Protein AF-A0A9K3IYY9-F1 (afdb_monomer)

Mean predicted aligned error: 6.01 Å

Sequence (112 aa):
MMADRIFIQTLIGRVLADDIYIGSRCIATRNQDIGVGLVNRFITFRAQPISIRTPFTCRSTSWICQLCYGRSPAHDDLVELGEAVGIIAGQSIGEPGTQLTLKKFFKNLKQS

Secondary structure (DSSP, 8-state):
-HHHHHHHHHHTT-BBSS-EEETTEEEE-TT-B--HHHHHHHHHHT-----B--GGG---SSS--HHHH-B-SSSSSBPPTT--HHHHHHHHHHHHHHHHHHHHHHHHHTT-

Structure (mmCIF, N/CA/C/O backbone):
data_AF-A0A9K3IYY9-F1
#
_entry.id   AF-A0A9K3IYY9-F1
#
loop_
_atom_site.group_PDB
_atom_site.id
_atom_site.type_symbol
_atom_site.label_atom_id
_atom_site.label_alt_id
_atom_site.label_comp_id
_atom_site.label_asym_id
_atom_site.label_entity_id
_atom_site.label_seq_id
_atom_site.pdbx_PDB_ins_code
_atom_site.Cartn_x
_atom_site.Cartn_y
_atom_site.Cartn_z
_atom_site.occupancy
_atom_site.B_iso_or_equiv
_atom_site.auth_seq_id
_atom_site.auth_comp_id
_atom_site.auth_asym_id
_atom_site.auth_atom_id
_atom_site.pdbx_PDB_model_num
ATOM 1 N N . MET A 1 1 ? -1.380 18.777 14.363 1.00 61.78 1 MET A N 1
ATOM 2 C CA . MET A 1 1 ? 0.023 18.660 14.832 1.00 61.78 1 MET A CA 1
ATOM 3 C C . MET A 1 1 ? 0.881 18.074 13.706 1.00 61.78 1 MET A C 1
ATOM 5 O O . MET A 1 1 ? 0.317 17.572 12.743 1.00 61.78 1 MET A O 1
ATOM 9 N N . MET A 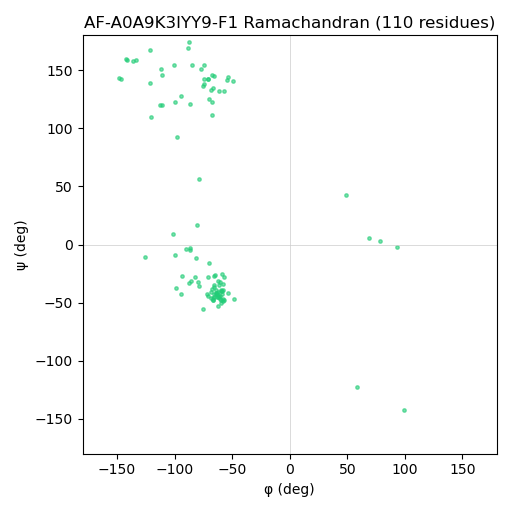1 2 ? 2.220 18.160 13.755 1.00 62.59 2 MET A N 1
ATOM 10 C CA . MET A 1 2 ? 3.093 17.602 12.694 1.00 62.59 2 MET A CA 1
ATOM 11 C C . MET A 1 2 ? 2.938 16.078 12.530 1.00 62.59 2 MET A C 1
ATOM 13 O O . MET A 1 2 ? 3.002 15.578 11.410 1.00 62.59 2 MET A O 1
ATOM 17 N N . ALA A 1 3 ? 2.653 15.367 13.626 1.00 70.00 3 ALA A N 1
ATOM 18 C CA . ALA A 1 3 ? 2.413 13.924 13.630 1.00 70.00 3 ALA A CA 1
ATOM 19 C C . ALA A 1 3 ? 1.227 13.512 12.738 1.00 70.00 3 ALA A C 1
ATOM 21 O O . ALA A 1 3 ? 1.333 12.547 11.983 1.00 70.00 3 ALA A O 1
ATOM 22 N N . ASP A 1 4 ? 0.139 14.290 12.747 1.00 76.38 4 ASP A N 1
ATOM 23 C CA . ASP A 1 4 ? -1.059 13.986 11.955 1.00 76.38 4 ASP A CA 1
ATOM 24 C C . ASP A 1 4 ? -0.774 14.073 10.450 1.00 76.38 4 ASP A C 1
ATOM 26 O O . ASP A 1 4 ? -1.262 13.254 9.681 1.00 76.38 4 ASP A O 1
ATOM 30 N N . ARG A 1 5 ? 0.066 15.024 10.006 1.00 80.38 5 ARG A N 1
ATOM 31 C CA . ARG A 1 5 ? 0.410 15.149 8.577 1.00 80.38 5 ARG A CA 1
ATOM 32 C C . ARG A 1 5 ? 1.194 13.948 8.063 1.00 80.38 5 ARG A C 1
ATOM 34 O O . ARG A 1 5 ? 0.874 13.444 6.991 1.00 80.38 5 ARG A O 1
ATOM 41 N N . ILE A 1 6 ? 2.193 13.494 8.820 1.00 81.69 6 ILE A N 1
ATOM 42 C CA . ILE A 1 6 ? 3.015 12.333 8.446 1.00 81.69 6 ILE A CA 1
ATOM 43 C C . ILE A 1 6 ? 2.143 11.075 8.401 1.00 81.69 6 ILE A C 1
ATOM 45 O O . ILE A 1 6 ? 2.238 10.281 7.466 1.00 81.69 6 ILE A O 1
ATOM 49 N N . PHE A 1 7 ? 1.243 10.928 9.375 1.00 82.81 7 PHE A N 1
ATOM 50 C CA . PHE A 1 7 ? 0.287 9.828 9.426 1.00 82.81 7 PHE A CA 1
ATOM 51 C C . PHE A 1 7 ? -0.631 9.802 8.195 1.00 82.81 7 PHE A C 1
ATOM 53 O O . PHE A 1 7 ? -0.751 8.770 7.538 1.00 82.81 7 PHE A O 1
ATOM 60 N N . ILE A 1 8 ? -1.203 10.954 7.827 1.00 85.88 8 ILE A N 1
ATOM 61 C CA . ILE A 1 8 ? -2.049 11.099 6.635 1.00 85.88 8 ILE A CA 1
ATOM 62 C C . ILE A 1 8 ? -1.274 10.735 5.365 1.00 85.88 8 ILE A C 1
ATOM 64 O O . ILE A 1 8 ? -1.737 9.913 4.578 1.00 85.88 8 ILE A O 1
ATOM 68 N N . GLN A 1 9 ? -0.081 11.305 5.182 1.00 86.94 9 GLN A N 1
ATOM 69 C CA . GLN A 1 9 ? 0.745 11.064 3.994 1.00 86.94 9 GLN A CA 1
ATOM 70 C C . GLN A 1 9 ? 1.169 9.599 3.850 1.00 86.94 9 GLN A C 1
ATOM 72 O O . GLN A 1 9 ? 1.322 9.117 2.734 1.00 86.94 9 GLN A O 1
ATOM 77 N N . THR A 1 10 ? 1.351 8.890 4.964 1.00 88.50 10 THR A N 1
ATOM 78 C CA . THR A 1 10 ? 1.792 7.489 4.947 1.00 88.50 10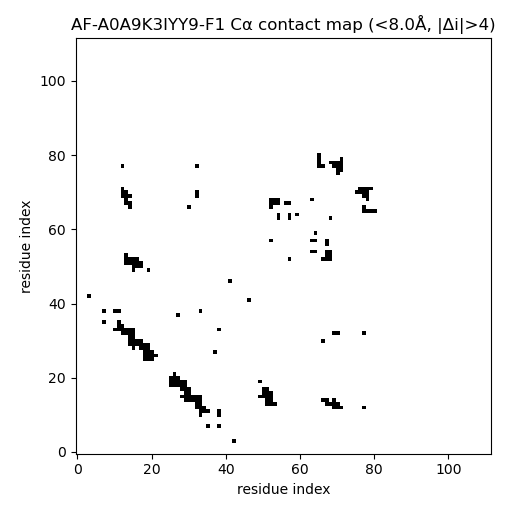 THR A CA 1
ATOM 79 C C . THR A 1 10 ? 0.649 6.526 4.626 1.00 88.50 10 THR A C 1
ATOM 81 O O . THR A 1 10 ? 0.873 5.504 3.975 1.00 88.50 10 THR A O 1
ATOM 84 N N . LEU A 1 11 ? -0.565 6.825 5.099 1.00 91.44 11 LEU A N 1
ATOM 85 C CA . LEU A 1 11 ? -1.717 5.933 4.976 1.00 91.44 11 LEU A CA 1
ATOM 86 C C . LEU A 1 11 ? -2.504 6.113 3.683 1.00 91.44 11 LEU A C 1
ATOM 88 O O . LEU A 1 11 ? -3.054 5.131 3.186 1.00 91.44 11 LEU A O 1
ATOM 92 N N . ILE A 1 12 ? -2.584 7.335 3.149 1.00 92.38 12 ILE A N 1
ATOM 93 C CA . ILE A 1 12 ? -3.336 7.581 1.916 1.00 92.38 12 ILE A CA 1
ATOM 94 C C . ILE A 1 12 ? -2.792 6.699 0.787 1.00 92.38 12 ILE A C 1
ATOM 96 O O . ILE A 1 12 ? -1.586 6.615 0.563 1.00 92.38 12 ILE A O 1
ATOM 100 N N . GLY A 1 13 ? -3.706 6.031 0.082 1.00 93.06 13 GLY A N 1
ATOM 101 C CA . GLY A 1 13 ? -3.380 5.156 -1.041 1.00 93.06 13 GLY A CA 1
ATOM 102 C C . GLY A 1 13 ? -2.846 3.779 -0.636 1.00 93.06 13 GLY A C 1
ATOM 103 O O . GLY A 1 13 ? -2.514 2.976 -1.506 1.00 93.06 13 GLY A O 1
ATOM 104 N N . ARG A 1 14 ? -2.772 3.469 0.665 1.00 95.75 14 ARG A N 1
ATOM 105 C CA . ARG A 1 14 ? -2.489 2.114 1.164 1.00 95.75 14 ARG A CA 1
ATOM 106 C C . ARG A 1 14 ? -3.770 1.306 1.319 1.00 95.75 14 ARG A C 1
ATOM 108 O O . ARG A 1 14 ? -4.870 1.835 1.230 1.00 95.75 14 ARG A O 1
ATOM 115 N N . VAL A 1 15 ? -3.612 0.007 1.547 1.00 97.00 15 VAL A N 1
ATOM 116 C CA . VAL A 1 15 ? -4.720 -0.941 1.698 1.00 97.00 15 VAL A CA 1
ATOM 117 C C . VAL A 1 15 ? -4.630 -1.611 3.063 1.00 97.00 15 VAL A C 1
ATOM 119 O O . VAL A 1 15 ? -3.539 -1.984 3.502 1.00 97.00 15 VAL A O 1
ATOM 122 N N . LEU A 1 16 ? -5.768 -1.791 3.729 1.00 96.31 16 LEU A N 1
ATOM 123 C CA . LEU A 1 16 ? -5.832 -2.444 5.036 1.00 96.31 16 LEU A CA 1
ATOM 124 C C . LEU A 1 16 ? -5.464 -3.929 4.968 1.00 96.31 16 LEU A C 1
ATOM 126 O O . LEU A 1 16 ? -5.934 -4.675 4.102 1.00 96.31 16 LEU A O 1
ATOM 130 N N . ALA A 1 17 ? -4.633 -4.368 5.913 1.00 96.31 17 ALA A N 1
ATOM 131 C CA . ALA A 1 17 ? -4.292 -5.778 6.084 1.00 96.31 17 ALA A CA 1
ATOM 132 C C . ALA A 1 17 ? -5.307 -6.519 6.965 1.00 96.31 17 ALA A C 1
ATOM 134 O O . ALA A 1 17 ? -5.564 -7.696 6.713 1.00 96.31 17 ALA A O 1
ATOM 135 N N . ASP A 1 18 ? -5.917 -5.821 7.923 1.00 93.94 18 ASP A N 1
ATOM 136 C CA . ASP A 1 18 ? -6.881 -6.364 8.879 1.00 93.94 18 ASP A CA 1
ATOM 137 C C . ASP A 1 18 ? -8.105 -5.447 8.995 1.00 93.94 18 ASP A C 1
ATOM 139 O O . ASP A 1 18 ? -8.046 -4.262 8.655 1.00 93.94 18 ASP A O 1
ATOM 143 N N . ASP A 1 19 ? -9.214 -6.011 9.468 1.00 93.19 19 ASP A N 1
ATOM 144 C CA . ASP A 1 19 ? -10.409 -5.246 9.813 1.00 93.19 19 ASP A CA 1
ATOM 145 C C . ASP A 1 19 ? -10.129 -4.327 11.012 1.00 93.19 19 ASP A C 1
ATOM 147 O O . ASP A 1 19 ? -9.425 -4.698 11.954 1.00 93.19 19 ASP A O 1
ATOM 151 N N . ILE A 1 20 ? -10.743 -3.146 11.015 1.00 91.12 20 ILE A N 1
ATOM 152 C CA . ILE A 1 20 ? -10.651 -2.190 12.119 1.00 91.12 20 ILE A CA 1
ATOM 153 C C . ILE A 1 20 ? -12.011 -2.067 12.787 1.00 91.12 20 ILE A C 1
ATOM 155 O O . ILE A 1 20 ? -12.986 -1.621 12.175 1.00 91.12 20 ILE A O 1
ATOM 159 N N . TYR A 1 21 ? -12.043 -2.394 14.075 1.00 88.31 21 TYR A N 1
ATOM 160 C CA . TYR A 1 21 ? -13.228 -2.305 14.917 1.00 88.31 21 TYR A CA 1
ATOM 161 C C . TYR A 1 21 ? -13.081 -1.202 15.961 1.00 88.31 21 TYR A C 1
ATOM 163 O O . TYR A 1 21 ? -12.001 -0.972 16.504 1.00 88.31 21 TYR A O 1
ATOM 171 N N . ILE A 1 22 ? -14.198 -0.553 16.279 1.00 87.06 22 ILE A N 1
ATOM 172 C CA . ILE A 1 22 ? -14.346 0.269 17.479 1.00 87.06 22 ILE A CA 1
ATOM 173 C C . ILE A 1 22 ? -15.485 -0.314 18.298 1.00 87.06 22 ILE A C 1
ATOM 175 O O . ILE A 1 22 ? -16.652 -0.267 17.898 1.00 87.06 22 ILE A O 1
ATOM 179 N N . GLY A 1 23 ? -15.130 -0.905 19.439 1.00 85.69 23 GLY A N 1
ATOM 180 C CA . GLY A 1 23 ? -16.052 -1.736 20.204 1.00 85.69 23 GLY A CA 1
ATOM 181 C C . GLY A 1 23 ? -16.548 -2.899 19.344 1.00 85.69 23 GLY A C 1
ATOM 182 O O . GLY A 1 23 ? -15.752 -3.663 18.810 1.00 85.69 23 GLY A O 1
ATOM 183 N N . SER A 1 24 ? -17.865 -3.004 19.173 1.00 87.81 24 SER A N 1
ATOM 184 C CA . SER A 1 24 ? -18.512 -4.026 18.340 1.00 87.81 24 SER A CA 1
ATOM 185 C C . SER A 1 24 ? -18.722 -3.611 16.879 1.00 87.81 24 SER A C 1
ATOM 187 O O . SER A 1 24 ? -19.207 -4.409 16.079 1.00 87.81 24 SER A O 1
ATOM 189 N N . ARG A 1 25 ? -18.389 -2.369 16.502 1.00 89.06 25 ARG A N 1
ATOM 190 C CA . ARG A 1 25 ? -18.663 -1.836 15.162 1.00 89.06 25 ARG A CA 1
ATOM 191 C C . ARG A 1 25 ? -17.424 -1.902 14.276 1.00 89.06 25 ARG A C 1
ATOM 193 O O . ARG A 1 25 ? -16.412 -1.279 14.585 1.00 89.06 25 ARG A O 1
ATOM 200 N N . CYS A 1 26 ? -17.540 -2.574 13.132 1.00 89.88 26 CYS A N 1
AT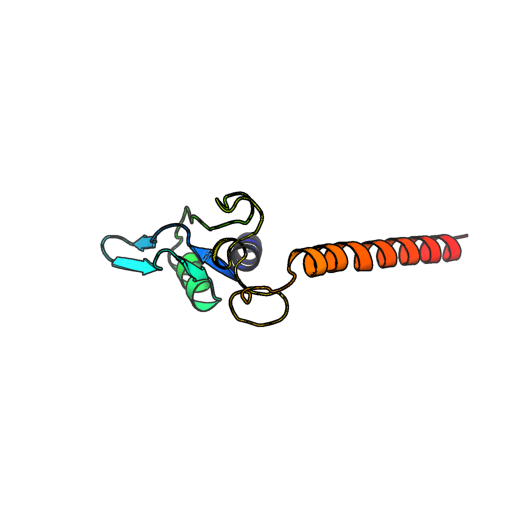OM 201 C CA . CYS A 1 26 ? -16.537 -2.509 12.069 1.00 89.88 26 CYS A CA 1
ATOM 202 C C . CYS A 1 26 ? -16.562 -1.119 11.408 1.00 89.88 26 CYS A C 1
ATOM 204 O O . CYS A 1 26 ? -17.619 -0.643 10.984 1.00 89.88 26 CYS A O 1
ATOM 206 N N . ILE A 1 27 ? -15.410 -0.450 11.358 1.00 90.75 27 ILE A N 1
ATOM 207 C CA . ILE A 1 27 ? -15.235 0.869 10.729 1.00 90.75 27 ILE A CA 1
ATOM 208 C C . ILE A 1 27 ? -14.654 0.746 9.331 1.00 90.75 27 ILE A C 1
ATOM 210 O O . ILE A 1 27 ? -15.018 1.525 8.447 1.00 90.75 27 ILE A O 1
ATOM 214 N N . ALA A 1 28 ? -13.740 -0.201 9.153 1.00 93.12 28 ALA A N 1
ATOM 215 C CA . ALA A 1 28 ? -13.079 -0.455 7.892 1.00 93.12 28 ALA A CA 1
ATOM 216 C C . ALA A 1 28 ? -12.760 -1.942 7.775 1.00 93.12 28 ALA A C 1
ATOM 218 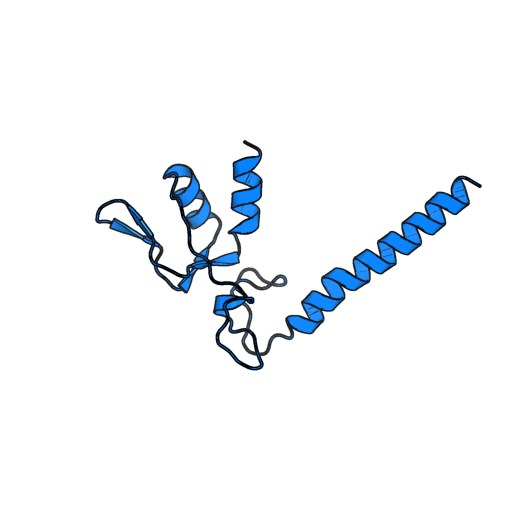O O . ALA A 1 28 ? -12.413 -2.589 8.763 1.00 93.12 28 ALA A O 1
ATOM 219 N N . THR A 1 29 ? -12.887 -2.465 6.565 1.00 94.88 29 THR A N 1
ATOM 220 C CA . THR A 1 29 ? -12.708 -3.891 6.283 1.00 94.88 29 THR A CA 1
ATOM 221 C C . THR A 1 29 ? -11.330 -4.164 5.699 1.00 94.88 29 THR A C 1
ATOM 223 O O . THR A 1 29 ? -10.700 -3.308 5.075 1.00 94.88 29 THR A O 1
ATOM 226 N N . ARG A 1 30 ? -10.844 -5.384 5.886 1.00 95.62 30 ARG A N 1
ATOM 227 C CA . ARG A 1 30 ? -9.632 -5.893 5.263 1.00 95.62 30 ARG A CA 1
ATOM 228 C C . ARG A 1 30 ? -9.715 -5.741 3.746 1.00 95.62 30 ARG A C 1
ATOM 230 O O . ARG A 1 30 ? -10.744 -6.008 3.136 1.00 95.62 30 ARG A O 1
ATOM 237 N N . ASN A 1 31 ? -8.583 -5.398 3.132 1.00 95.94 31 ASN A N 1
ATOM 238 C CA . ASN A 1 31 ? -8.438 -5.110 1.701 1.00 95.94 31 ASN A CA 1
ATOM 239 C C . ASN A 1 31 ? -9.125 -3.825 1.217 1.00 95.94 31 ASN A C 1
ATOM 241 O O . ASN A 1 31 ? -9.099 -3.562 0.018 1.00 95.94 31 ASN A O 1
ATOM 245 N N . GLN A 1 32 ? -9.689 -3.015 2.113 1.00 95.00 32 GLN A N 1
ATOM 246 C CA . GLN A 1 32 ? -10.221 -1.707 1.756 1.00 95.00 32 GLN A CA 1
ATOM 247 C C . GLN A 1 32 ? -9.087 -0.701 1.521 1.00 95.00 32 GLN A C 1
ATOM 249 O O . GLN A 1 32 ? -8.105 -0.670 2.274 1.00 95.00 32 GLN A O 1
ATOM 254 N N . ASP A 1 33 ? -9.225 0.121 0.482 1.00 94.50 33 ASP A N 1
ATOM 255 C CA . ASP A 1 33 ? -8.319 1.227 0.204 1.00 94.50 33 ASP A CA 1
ATOM 256 C C . ASP A 1 33 ? -8.499 2.361 1.225 1.00 94.50 33 ASP A C 1
ATOM 258 O O . ASP A 1 33 ? -9.593 2.665 1.711 1.00 94.50 33 ASP A O 1
ATOM 262 N N . ILE A 1 34 ? -7.385 2.984 1.589 1.00 94.25 34 ILE A N 1
ATOM 263 C CA . ILE A 1 34 ? -7.342 4.038 2.591 1.00 94.25 34 ILE A CA 1
ATOM 264 C C . ILE A 1 34 ? -7.338 5.387 1.871 1.00 94.25 34 ILE A C 1
ATOM 266 O O . ILE A 1 34 ? -6.294 5.931 1.506 1.00 94.25 34 ILE A O 1
ATOM 270 N N . GLY A 1 35 ? -8.535 5.933 1.671 1.00 92.25 35 GLY A N 1
ATOM 271 C CA . GLY A 1 35 ? -8.740 7.294 1.177 1.00 92.25 35 GLY A CA 1
ATOM 272 C C . GLY A 1 35 ? -8.770 8.351 2.288 1.00 92.25 35 GLY A C 1
ATOM 273 O O . GLY A 1 35 ? -8.811 8.046 3.484 1.00 92.25 35 GLY A O 1
ATOM 274 N N . VAL A 1 36 ? -8.843 9.625 1.890 1.00 90.06 36 VAL A N 1
ATOM 275 C CA . VAL A 1 36 ? -8.880 10.787 2.804 1.00 90.06 36 VAL A CA 1
ATOM 276 C C . VAL A 1 36 ? -10.001 10.672 3.846 1.00 90.06 36 VAL A C 1
ATOM 278 O O . VAL A 1 36 ? -9.792 10.947 5.028 1.00 90.06 36 VAL A O 1
ATOM 281 N N . GLY A 1 37 ? -11.190 10.218 3.435 1.00 90.44 37 GLY A N 1
ATOM 282 C CA . GLY A 1 37 ? -12.334 10.060 4.337 1.00 90.44 37 GLY A CA 1
ATOM 283 C C . GLY A 1 37 ? -12.103 9.020 5.438 1.00 90.44 37 GLY A C 1
ATOM 284 O O . GLY A 1 37 ? -12.492 9.242 6.585 1.00 90.44 37 GLY A O 1
ATOM 285 N N . LEU A 1 38 ? -11.441 7.907 5.109 1.00 90.88 38 LEU A N 1
ATOM 286 C CA . LEU A 1 38 ? -11.131 6.838 6.058 1.00 90.88 38 LEU A CA 1
ATOM 287 C C . LEU A 1 38 ? -10.042 7.279 7.049 1.00 90.88 38 LEU A C 1
ATOM 289 O O . LEU A 1 38 ? -10.184 7.089 8.254 1.00 90.88 38 LEU A O 1
ATOM 293 N N . VAL A 1 39 ? -9.000 7.951 6.550 1.00 91.00 39 VAL A N 1
ATOM 294 C CA . VAL A 1 39 ? -7.912 8.498 7.376 1.00 91.00 39 VAL A CA 1
ATOM 295 C C . VAL A 1 39 ? -8.433 9.513 8.388 1.00 91.00 39 VAL A C 1
ATOM 297 O O . VAL A 1 39 ? -8.076 9.444 9.563 1.00 91.00 39 VAL A O 1
ATOM 300 N N . ASN A 1 40 ? -9.318 10.420 7.966 1.00 89.56 40 ASN A N 1
ATOM 301 C CA . ASN A 1 40 ? -9.916 11.398 8.875 1.00 89.56 40 ASN A CA 1
ATOM 302 C C . ASN A 1 40 ? -10.673 10.711 10.018 1.00 89.56 40 ASN A C 1
ATOM 304 O O . ASN A 1 40 ? -10.535 11.119 11.169 1.00 89.56 40 ASN A O 1
ATOM 308 N N . ARG A 1 41 ? -11.395 9.617 9.733 1.00 88.69 41 ARG A N 1
ATOM 309 C CA . ARG A 1 41 ? -12.042 8.805 10.776 1.00 88.69 41 ARG A CA 1
ATOM 310 C C . ARG A 1 41 ? -11.013 8.207 11.735 1.00 88.69 41 ARG A C 1
ATOM 312 O O . ARG A 1 41 ? -11.205 8.302 12.943 1.00 88.69 41 ARG A O 1
ATOM 319 N N . PHE A 1 42 ? -9.911 7.645 11.238 1.00 87.81 42 PHE A N 1
ATOM 320 C CA . PHE A 1 42 ? -8.864 7.081 12.101 1.00 87.81 42 PHE A CA 1
ATOM 321 C C . PHE A 1 42 ? -8.250 8.110 13.051 1.00 87.81 42 PHE A C 1
ATOM 323 O O . PHE A 1 42 ? -8.022 7.795 14.219 1.00 87.81 42 PHE A O 1
ATOM 330 N N . ILE A 1 43 ? -8.043 9.343 12.582 1.00 86.12 43 ILE A N 1
ATOM 331 C CA . ILE A 1 43 ? -7.535 10.446 13.407 1.00 86.12 43 ILE A CA 1
ATOM 332 C C . ILE A 1 43 ? -8.559 10.836 14.473 1.00 86.12 43 ILE A C 1
ATOM 334 O O . ILE A 1 43 ? -8.209 10.938 15.649 1.00 86.12 43 ILE A O 1
ATOM 338 N N . THR A 1 44 ? -9.829 11.009 14.088 1.00 85.88 44 THR A N 1
ATOM 339 C CA . THR A 1 44 ? -10.909 11.360 15.024 1.00 85.88 44 THR A CA 1
ATOM 340 C C . THR A 1 44 ? -11.062 10.319 16.127 1.00 85.88 44 THR A C 1
ATOM 342 O O . THR A 1 44 ? -11.210 10.674 17.293 1.00 85.88 44 THR A O 1
ATOM 345 N N . PHE A 1 45 ? -10.994 9.037 15.775 1.00 83.00 45 PHE A N 1
ATOM 346 C CA . PHE A 1 45 ? -11.175 7.948 16.726 1.00 83.00 45 PHE A CA 1
ATOM 347 C C . PHE A 1 45 ? -9.896 7.526 17.459 1.00 83.00 45 PHE A C 1
ATOM 349 O O . PHE A 1 45 ? -9.962 6.648 18.317 1.00 83.00 45 PHE A O 1
ATOM 356 N N . ARG A 1 46 ? -8.740 8.125 17.135 1.00 78.06 46 ARG A N 1
ATOM 357 C CA . ARG A 1 46 ? -7.416 7.715 17.638 1.00 78.06 46 ARG A CA 1
ATOM 358 C C . ARG A 1 46 ? -7.167 6.206 17.494 1.00 78.06 46 ARG A C 1
ATOM 360 O O . ARG A 1 46 ? -6.645 5.566 18.403 1.00 78.06 46 ARG A O 1
ATOM 367 N N . ALA A 1 47 ? -7.549 5.637 16.352 1.00 68.06 47 ALA A N 1
ATOM 368 C CA . ALA A 1 47 ? -7.389 4.211 16.091 1.00 68.06 47 ALA A CA 1
ATOM 369 C C . ALA A 1 47 ? -5.896 3.857 15.972 1.00 68.06 47 ALA A C 1
ATOM 371 O O . ALA A 1 47 ? -5.250 4.274 15.011 1.00 68.06 47 ALA A O 1
ATOM 372 N N . GLN A 1 48 ? -5.345 3.108 16.935 1.00 71.81 48 GLN A N 1
ATOM 373 C CA . GLN A 1 48 ? -3.995 2.537 16.865 1.00 71.81 48 GLN A CA 1
ATOM 374 C C . GLN A 1 48 ? -3.920 1.178 17.580 1.00 71.81 48 GLN A C 1
ATOM 376 O O . GLN A 1 48 ? -4.517 1.043 18.651 1.00 71.81 48 GLN A O 1
ATOM 381 N N . PRO A 1 49 ? -3.154 0.201 17.050 1.00 84.62 49 PRO A N 1
ATOM 382 C CA . PRO A 1 49 ? -2.356 0.228 15.808 1.00 84.62 49 PRO A CA 1
ATOM 383 C C . PRO A 1 49 ? -3.158 -0.124 14.532 1.00 84.62 49 PRO A C 1
ATOM 385 O O . PRO A 1 49 ? -4.159 -0.829 14.599 1.00 84.62 49 PRO A O 1
ATOM 388 N N . ILE A 1 50 ? -2.706 0.357 13.361 1.00 90.06 50 ILE A N 1
ATOM 389 C CA . ILE A 1 50 ? -3.307 0.073 12.039 1.00 90.06 50 ILE A CA 1
ATOM 390 C C . ILE A 1 50 ? -2.361 -0.808 11.217 1.00 90.06 50 ILE A C 1
ATOM 392 O O . ILE A 1 50 ? -1.249 -0.388 10.893 1.00 90.06 50 ILE A O 1
ATOM 396 N N . SER A 1 51 ? -2.823 -1.996 10.828 1.00 92.94 51 SER A N 1
ATOM 397 C CA . SER A 1 51 ? -2.093 -2.898 9.931 1.00 92.94 51 SER A CA 1
ATOM 398 C C . SER A 1 51 ? -2.382 -2.565 8.464 1.00 92.94 51 SER A C 1
ATOM 400 O O . SER A 1 51 ? -3.525 -2.661 8.008 1.00 92.94 51 SER A O 1
ATOM 402 N N . ILE A 1 52 ? -1.343 -2.231 7.695 1.00 95.31 52 ILE A N 1
ATOM 403 C CA . ILE A 1 52 ? -1.432 -1.999 6.246 1.00 95.31 52 ILE A CA 1
ATOM 404 C C . ILE A 1 52 ? -0.698 -3.080 5.460 1.00 95.31 52 ILE A C 1
ATOM 406 O O . ILE A 1 52 ? 0.295 -3.649 5.916 1.00 95.31 52 ILE A O 1
ATOM 410 N N . ARG A 1 53 ? -1.165 -3.339 4.242 1.00 96.56 53 ARG A N 1
ATOM 411 C CA . ARG A 1 53 ? -0.443 -4.162 3.273 1.00 96.56 53 ARG A CA 1
ATOM 412 C C . ARG A 1 53 ? 0.726 -3.372 2.700 1.00 96.56 53 ARG A C 1
ATOM 414 O O . ARG A 1 53 ? 0.616 -2.172 2.451 1.00 96.56 53 ARG A O 1
ATOM 421 N N . THR A 1 54 ? 1.840 -4.060 2.471 1.00 95.50 54 THR A N 1
ATOM 422 C CA . THR A 1 54 ? 3.038 -3.459 1.881 1.00 95.50 54 THR A CA 1
ATOM 423 C C . THR A 1 54 ? 3.640 -4.380 0.823 1.00 95.50 54 THR A C 1
ATOM 425 O O . THR A 1 54 ? 3.441 -5.600 0.888 1.00 95.50 54 THR A O 1
ATOM 428 N N . PRO A 1 55 ? 4.435 -3.843 -0.120 1.00 94.12 55 PRO A N 1
ATOM 429 C CA . PRO A 1 55 ? 5.173 -4.670 -1.070 1.00 94.12 55 PRO A CA 1
ATOM 430 C C . PRO A 1 55 ? 6.120 -5.660 -0.378 1.00 94.12 55 PRO A C 1
ATOM 432 O O . PRO A 1 55 ? 6.255 -6.790 -0.828 1.00 94.12 55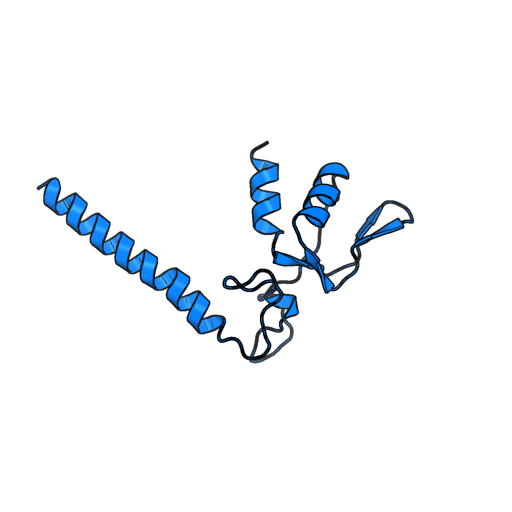 PRO A O 1
ATOM 435 N N . PHE A 1 56 ? 6.702 -5.271 0.763 1.00 93.12 56 PHE A N 1
ATOM 436 C CA . PHE A 1 56 ? 7.623 -6.104 1.548 1.00 93.12 56 PHE A CA 1
ATOM 437 C C . PHE A 1 56 ? 6.974 -7.348 2.160 1.00 93.12 56 PHE A C 1
ATOM 439 O O . PHE A 1 56 ? 7.653 -8.339 2.401 1.00 93.12 56 PHE A O 1
ATOM 446 N N . THR A 1 57 ? 5.66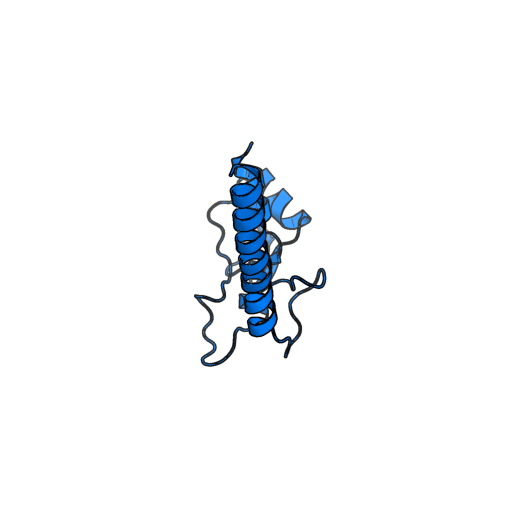9 -7.300 2.425 1.00 94.44 57 THR A N 1
ATOM 447 C CA . THR A 1 57 ? 4.909 -8.423 2.997 1.00 94.44 57 THR A CA 1
ATOM 448 C C . THR A 1 57 ? 4.100 -9.174 1.936 1.00 94.44 57 THR A C 1
ATOM 450 O O . THR A 1 57 ? 3.270 -10.028 2.263 1.00 94.44 57 THR A O 1
ATOM 453 N N . CYS A 1 58 ? 4.317 -8.868 0.651 1.00 95.50 58 CYS A N 1
ATOM 454 C CA . CYS A 1 58 ? 3.633 -9.537 -0.444 1.00 95.50 58 CYS A CA 1
ATOM 455 C C . CYS A 1 58 ? 4.092 -10.997 -0.554 1.00 95.50 58 CYS A C 1
ATOM 457 O O . CYS A 1 58 ? 5.282 -11.290 -0.547 1.00 95.50 58 CYS A O 1
ATOM 459 N N . ARG A 1 59 ? 3.136 -11.926 -0.678 1.00 94.31 59 ARG A N 1
ATOM 460 C CA . ARG A 1 59 ? 3.416 -13.370 -0.815 1.00 94.31 59 ARG A CA 1
ATOM 461 C C . ARG A 1 59 ? 3.666 -13.815 -2.257 1.00 94.31 59 ARG A C 1
ATOM 463 O O . ARG A 1 59 ? 3.916 -14.990 -2.495 1.00 94.31 59 ARG A O 1
ATOM 470 N N . SER A 1 60 ? 3.519 -12.907 -3.214 1.00 91.31 60 SER A N 1
ATOM 471 C CA . SER A 1 60 ? 3.730 -13.215 -4.624 1.00 91.31 60 SER A CA 1
ATOM 472 C C . SER A 1 60 ? 5.228 -13.321 -4.916 1.00 91.31 60 SER A C 1
ATOM 474 O O . SER A 1 60 ? 6.021 -12.522 -4.428 1.00 91.31 60 SER A O 1
ATOM 476 N N . THR A 1 61 ? 5.613 -14.341 -5.683 1.00 86.06 61 THR A N 1
ATOM 477 C CA . THR A 1 61 ? 7.014 -14.763 -5.840 1.00 86.06 61 THR A CA 1
ATOM 478 C C . THR A 1 61 ? 7.797 -13.899 -6.826 1.00 86.06 61 THR A C 1
ATOM 480 O O . THR A 1 61 ? 8.994 -13.701 -6.652 1.00 86.06 61 THR A O 1
ATOM 483 N N . SER A 1 62 ? 7.130 -13.385 -7.862 1.00 87.94 62 SER A N 1
ATOM 484 C CA . SER A 1 62 ? 7.783 -12.662 -8.969 1.00 87.94 62 SER A CA 1
ATOM 485 C C . SER A 1 62 ? 7.207 -11.268 -9.213 1.00 87.94 62 SER A C 1
ATOM 487 O O . SER A 1 62 ? 7.789 -10.485 -9.956 1.00 87.94 62 SER A O 1
ATOM 489 N N . TRP A 1 63 ? 6.076 -10.940 -8.585 1.00 90.38 63 TRP A N 1
ATOM 490 C CA . TRP A 1 63 ? 5.312 -9.716 -8.849 1.00 90.38 63 TRP A CA 1
ATOM 491 C C . TRP A 1 63 ? 4.766 -9.138 -7.548 1.00 90.38 63 TRP A C 1
ATOM 493 O O . TRP A 1 63 ? 4.565 -9.877 -6.588 1.00 90.38 63 TRP A O 1
ATOM 503 N N . ILE A 1 64 ? 4.438 -7.850 -7.521 1.00 94.19 64 ILE A N 1
ATOM 504 C CA . ILE A 1 64 ? 3.702 -7.246 -6.403 1.00 94.19 64 ILE A CA 1
ATOM 505 C C . ILE A 1 64 ? 2.215 -7.260 -6.766 1.00 94.19 64 ILE A C 1
ATOM 507 O O . ILE A 1 64 ? 1.840 -6.801 -7.840 1.00 94.19 64 ILE A O 1
ATOM 511 N N . CYS A 1 65 ? 1.356 -7.791 -5.892 1.00 95.31 65 CYS A N 1
ATOM 512 C CA . CYS A 1 65 ? -0.085 -7.764 -6.147 1.00 95.31 65 CYS A CA 1
ATOM 513 C C . CYS A 1 65 ? -0.674 -6.359 -5.941 1.00 95.31 65 CYS A C 1
ATOM 515 O O . CYS A 1 65 ? -0.171 -5.579 -5.127 1.00 95.31 65 CYS A O 1
ATOM 517 N N . GLN A 1 66 ? -1.796 -6.083 -6.613 1.00 95.81 66 GLN A N 1
ATOM 518 C CA . GLN A 1 66 ? -2.503 -4.798 -6.570 1.00 95.81 66 GLN A CA 1
ATOM 519 C C . GLN A 1 66 ? -2.724 -4.279 -5.139 1.00 95.81 66 GLN A C 1
ATOM 521 O O . GLN A 1 66 ? -2.400 -3.138 -4.826 1.00 95.81 66 GLN A O 1
ATOM 526 N N . LEU A 1 67 ? -3.187 -5.145 -4.231 1.00 96.44 67 LEU A N 1
ATOM 527 C CA . LEU A 1 67 ? -3.480 -4.771 -2.842 1.00 96.44 67 LEU A CA 1
ATOM 528 C C . LEU A 1 67 ? -2.228 -4.491 -1.997 1.00 96.44 67 LEU A C 1
ATOM 530 O O . LEU A 1 67 ? -2.306 -3.760 -1.016 1.00 96.44 67 LEU A O 1
ATOM 534 N N . CYS A 1 68 ? -1.086 -5.103 -2.317 1.00 96.31 68 CYS A N 1
ATOM 535 C CA . CYS A 1 68 ? 0.168 -4.852 -1.600 1.00 96.31 68 CYS A CA 1
ATOM 536 C C . CYS A 1 68 ? 0.872 -3.591 -2.101 1.00 96.31 68 CYS A C 1
ATOM 538 O O . CYS A 1 68 ? 1.599 -2.969 -1.328 1.00 96.31 68 CYS A O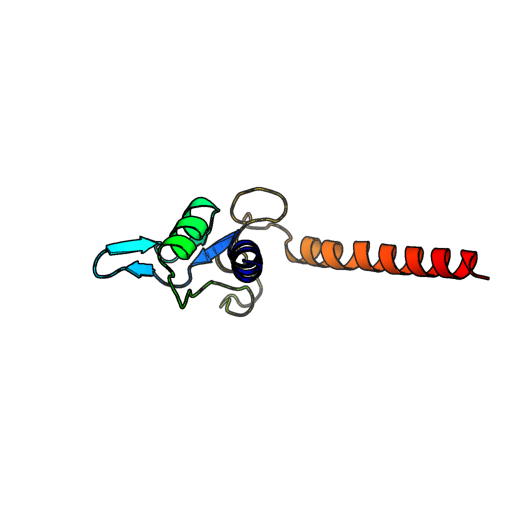 1
ATOM 540 N N . TYR A 1 69 ? 0.660 -3.218 -3.364 1.00 95.50 69 TYR A N 1
ATOM 541 C CA . TYR A 1 69 ? 1.130 -1.948 -3.902 1.00 95.50 69 TYR A CA 1
ATOM 542 C C . TYR A 1 69 ? 0.262 -0.783 -3.401 1.00 95.50 69 TYR A C 1
ATOM 544 O O . TYR A 1 69 ? 0.774 0.126 -2.739 1.00 95.50 69 TYR A O 1
ATOM 552 N N . GLY A 1 70 ? -1.052 -0.872 -3.636 1.00 95.81 70 GLY A N 1
ATOM 553 C CA . GLY A 1 70 ? -2.038 0.156 -3.313 1.00 95.81 70 GLY A CA 1
ATOM 554 C C . GLY A 1 70 ? -2.424 1.011 -4.522 1.00 95.81 70 GLY A C 1
ATOM 555 O O . GLY A 1 70 ? -2.572 0.503 -5.634 1.00 95.81 70 GLY A O 1
ATOM 556 N N . ARG A 1 71 ? -2.632 2.304 -4.277 1.00 94.94 71 ARG A N 1
ATOM 557 C CA . ARG A 1 71 ? -3.031 3.311 -5.270 1.00 94.94 71 ARG A CA 1
ATOM 558 C C . ARG A 1 71 ? -1.887 3.624 -6.237 1.00 94.94 71 ARG A C 1
ATOM 560 O O . ARG A 1 71 ? -0.726 3.665 -5.824 1.00 94.94 71 ARG A O 1
ATOM 567 N N . SER A 1 72 ? -2.215 3.831 -7.510 1.00 93.12 72 SER A N 1
ATOM 568 C CA . SER A 1 72 ? -1.235 4.250 -8.513 1.00 93.12 72 SER A CA 1
ATOM 569 C C . SER A 1 72 ? -0.747 5.678 -8.233 1.00 93.12 72 SER A C 1
ATOM 571 O O . SER A 1 72 ? -1.515 6.518 -7.765 1.00 93.12 72 SER A O 1
ATOM 573 N N . PRO A 1 73 ? 0.525 6.002 -8.517 1.00 87.31 73 PRO A N 1
ATOM 574 C CA . PRO A 1 73 ? 0.988 7.386 -8.514 1.00 87.31 73 PRO A CA 1
ATOM 575 C C . PRO A 1 73 ? 0.420 8.215 -9.681 1.00 87.31 73 PRO A C 1
ATOM 577 O O . PRO A 1 73 ? 0.511 9.440 -9.635 1.00 87.31 73 PRO A O 1
ATOM 580 N N . ALA A 1 74 ? -0.130 7.576 -10.721 1.00 87.25 74 ALA A N 1
ATOM 581 C CA . ALA A 1 74 ? -0.625 8.246 -11.925 1.00 87.25 74 ALA A CA 1
ATOM 582 C C . ALA A 1 74 ? -2.130 8.573 -11.882 1.00 87.25 74 ALA A C 1
ATOM 584 O O . ALA A 1 74 ? -2.563 9.533 -12.518 1.00 87.25 74 ALA A O 1
ATOM 585 N N . HIS A 1 75 ? -2.925 7.804 -11.136 1.00 86.00 75 HIS A N 1
ATOM 586 C CA . HIS A 1 75 ? -4.382 7.947 -11.036 1.00 86.00 75 HIS A CA 1
ATOM 587 C C . HIS A 1 75 ? -4.872 7.689 -9.606 1.00 86.00 75 HIS A C 1
ATOM 589 O O . HIS A 1 75 ? -4.191 7.050 -8.811 1.00 86.00 75 HIS A O 1
ATOM 595 N N . ASP A 1 76 ? -6.070 8.173 -9.261 1.00 86.50 76 ASP A N 1
ATOM 596 C CA . ASP A 1 76 ? -6.587 8.131 -7.881 1.00 86.50 76 ASP A CA 1
ATOM 597 C C . ASP A 1 76 ? -7.184 6.770 -7.462 1.00 86.50 76 ASP A C 1
ATOM 599 O O . ASP A 1 76 ? -7.867 6.666 -6.445 1.00 86.50 76 ASP A O 1
ATOM 603 N N . ASP A 1 77 ? -6.880 5.707 -8.203 1.00 92.06 77 ASP A N 1
ATOM 604 C CA . ASP A 1 77 ? -7.397 4.353 -7.995 1.00 92.06 77 ASP A CA 1
ATOM 605 C C . ASP A 1 77 ? -6.270 3.342 -7.751 1.00 92.06 77 ASP A C 1
ATOM 607 O O . ASP A 1 77 ? -5.083 3.630 -7.939 1.00 92.06 77 ASP A O 1
ATOM 611 N N . LEU A 1 78 ? -6.635 2.139 -7.296 1.00 94.56 78 LEU A N 1
ATOM 612 C CA . LEU A 1 78 ? -5.686 1.033 -7.167 1.00 94.56 78 LEU A CA 1
ATOM 613 C C . LEU A 1 78 ? -4.951 0.793 -8.491 1.00 94.56 78 LEU A C 1
ATOM 615 O O . LEU A 1 78 ? -5.541 0.907 -9.561 1.00 94.56 78 LEU A O 1
ATOM 619 N N . VAL A 1 79 ? -3.672 0.429 -8.393 1.00 95.62 79 VAL A N 1
ATOM 620 C CA . VAL A 1 79 ? -2.822 0.091 -9.545 1.00 95.62 79 VAL A CA 1
ATOM 621 C C . VAL A 1 79 ? -3.512 -0.907 -10.478 1.00 95.62 79 VAL A C 1
ATOM 623 O O . VAL A 1 79 ? -4.170 -1.844 -10.011 1.00 95.62 79 VAL A O 1
ATOM 626 N N . GLU A 1 80 ? -3.361 -0.736 -11.787 1.00 94.19 80 GLU A N 1
ATOM 627 C CA . GLU A 1 80 ? -3.923 -1.683 -12.747 1.00 94.19 80 GLU A CA 1
ATOM 628 C C . GLU A 1 80 ? -3.082 -2.965 -12.833 1.00 94.19 80 GLU A C 1
ATOM 630 O O . GLU A 1 80 ? -1.865 -2.985 -12.617 1.00 94.19 80 GLU A O 1
ATOM 635 N N . LEU A 1 81 ? -3.731 -4.085 -13.158 1.00 92.88 81 LEU A N 1
ATOM 636 C CA . LEU A 1 81 ? -3.013 -5.335 -13.393 1.00 92.88 81 LEU A CA 1
ATOM 637 C C . LEU A 1 81 ? -2.160 -5.206 -14.660 1.00 92.88 81 LEU A C 1
ATOM 639 O O . LEU A 1 81 ? -2.680 -4.960 -15.742 1.00 92.88 81 LEU A O 1
ATOM 643 N N . GLY A 1 82 ? -0.853 -5.422 -14.519 1.00 91.12 82 GLY A N 1
ATOM 644 C CA . GLY A 1 82 ? 0.108 -5.278 -15.616 1.00 91.12 82 GLY A CA 1
ATOM 645 C C . GLY A 1 82 ? 0.769 -3.900 -15.700 1.00 91.12 82 GLY A C 1
ATOM 646 O O . GLY A 1 82 ? 1.668 -3.724 -16.519 1.00 91.12 82 GLY A O 1
ATOM 647 N N . GLU A 1 83 ? 0.399 -2.948 -14.836 1.00 92.31 83 GLU A N 1
ATOM 648 C CA . GLU A 1 83 ? 1.083 -1.658 -14.751 1.00 92.31 83 GLU A CA 1
ATOM 649 C C . GLU A 1 83 ? 2.558 -1.855 -14.359 1.00 92.31 83 GLU A C 1
ATOM 651 O O . GLU A 1 83 ? 2.896 -2.575 -13.411 1.00 92.31 83 GLU A O 1
ATOM 656 N N . ALA A 1 84 ? 3.465 -1.205 -15.093 1.00 92.25 84 ALA A N 1
ATOM 657 C CA . ALA A 1 84 ? 4.910 -1.362 -14.941 1.00 92.25 84 ALA A CA 1
ATOM 658 C C . ALA A 1 84 ? 5.468 -0.578 -13.734 1.00 92.25 84 ALA A C 1
ATOM 660 O O . ALA A 1 84 ? 6.398 0.223 -13.860 1.00 92.25 84 ALA A O 1
ATOM 661 N N . VAL A 1 85 ? 4.930 -0.835 -12.538 1.00 91.44 85 VAL A N 1
ATOM 662 C CA . VAL A 1 85 ? 5.239 -0.096 -11.301 1.00 91.44 85 VAL A CA 1
ATOM 663 C C . VAL A 1 85 ? 6.722 -0.080 -10.930 1.00 91.44 85 VAL A C 1
ATOM 665 O O . VAL A 1 85 ? 7.186 0.875 -10.311 1.00 91.44 85 VAL A O 1
ATOM 668 N N . GLY A 1 86 ? 7.487 -1.104 -11.322 1.00 90.12 86 GLY A N 1
ATOM 669 C CA . GLY A 1 86 ? 8.935 -1.153 -11.103 1.00 90.12 86 GLY A CA 1
ATOM 670 C C . GLY A 1 86 ? 9.705 -0.122 -11.934 1.00 90.12 86 GLY A C 1
ATOM 671 O O . GLY A 1 86 ? 10.609 0.530 -11.414 1.00 90.12 86 GLY A O 1
ATOM 672 N N . ILE A 1 87 ? 9.314 0.074 -13.198 1.00 93.06 87 ILE A N 1
ATOM 673 C CA . ILE A 1 87 ? 9.919 1.082 -14.083 1.00 93.06 87 ILE A CA 1
ATOM 674 C C . ILE A 1 87 ? 9.565 2.481 -13.575 1.00 93.06 87 ILE A C 1
ATOM 676 O O . ILE A 1 87 ? 10.456 3.315 -13.409 1.00 93.06 87 ILE A O 1
ATOM 680 N N . ILE A 1 88 ? 8.288 2.699 -13.242 1.00 91.94 88 ILE A N 1
ATOM 681 C CA . ILE A 1 88 ? 7.789 3.968 -12.694 1.00 91.94 88 ILE A CA 1
ATOM 682 C C . ILE A 1 88 ? 8.544 4.327 -11.407 1.00 91.94 88 ILE A C 1
ATOM 684 O O . ILE A 1 88 ? 9.027 5.452 -11.261 1.00 91.94 88 ILE A O 1
ATOM 688 N N . ALA A 1 89 ? 8.708 3.369 -10.488 1.00 91.06 89 ALA A N 1
ATOM 689 C CA . ALA A 1 89 ? 9.455 3.576 -9.250 1.00 91.06 89 ALA A CA 1
ATOM 690 C C . ALA A 1 89 ? 10.932 3.915 -9.515 1.00 91.06 89 ALA A C 1
ATOM 692 O O . ALA A 1 89 ? 11.469 4.836 -8.899 1.00 91.06 89 ALA A O 1
ATOM 693 N N . GLY A 1 90 ? 11.579 3.215 -10.453 1.00 93.94 90 GLY A N 1
ATOM 694 C CA . GLY A 1 90 ? 12.967 3.477 -10.837 1.00 93.94 90 GLY A CA 1
ATOM 695 C C . GLY A 1 90 ? 13.174 4.891 -11.388 1.00 93.94 90 GLY A C 1
ATOM 696 O O . GLY A 1 90 ? 14.075 5.600 -10.939 1.00 93.94 90 GLY A O 1
ATOM 697 N N . GLN A 1 91 ? 12.311 5.336 -12.303 1.00 94.25 91 GLN A N 1
ATOM 698 C CA . GLN A 1 91 ? 12.364 6.687 -12.879 1.00 94.25 91 GLN A CA 1
ATOM 699 C C . GLN A 1 91 ? 12.083 7.774 -11.838 1.00 94.25 91 GLN A C 1
ATOM 701 O O . GLN A 1 91 ? 12.824 8.755 -11.755 1.00 94.25 91 GLN A O 1
ATOM 706 N N . SER A 1 92 ? 11.082 7.546 -10.981 1.00 93.56 92 SER A N 1
ATOM 707 C CA . SER A 1 92 ? 10.694 8.472 -9.907 1.00 93.56 92 SER A CA 1
ATOM 708 C C . SER A 1 92 ? 11.834 8.760 -8.925 1.00 93.56 92 SER A C 1
ATOM 710 O O . SER A 1 92 ? 11.849 9.808 -8.286 1.00 93.56 92 SER A O 1
ATOM 712 N N . ILE A 1 93 ? 12.799 7.845 -8.798 1.00 93.19 93 ILE A N 1
ATOM 713 C CA . ILE A 1 93 ? 14.002 8.028 -7.977 1.00 93.19 93 ILE A CA 1
ATOM 714 C C . ILE A 1 93 ? 15.173 8.562 -8.822 1.00 93.19 93 ILE A C 1
ATOM 716 O O . ILE A 1 93 ? 15.898 9.462 -8.388 1.00 93.19 93 ILE A O 1
ATOM 720 N N . GLY A 1 94 ? 15.367 8.023 -10.028 1.00 94.56 94 GLY A N 1
ATOM 721 C CA . GLY A 1 94 ? 16.533 8.292 -10.872 1.00 94.56 94 GLY A CA 1
ATOM 722 C C . GLY A 1 94 ? 16.581 9.695 -11.484 1.00 94.56 94 GLY A C 1
ATOM 723 O O . GLY A 1 94 ? 17.633 10.346 -11.458 1.00 94.56 94 GLY A O 1
ATOM 724 N N . GLU A 1 95 ? 15.461 10.198 -12.010 1.00 93.94 95 GLU A N 1
ATOM 725 C CA . GLU A 1 95 ? 15.427 11.517 -12.659 1.00 93.94 95 GLU A CA 1
ATOM 726 C C . GLU A 1 95 ? 15.676 12.660 -11.663 1.00 93.94 95 GLU A C 1
ATOM 728 O O . GLU A 1 95 ? 16.566 13.486 -11.918 1.00 93.94 95 GLU A O 1
ATOM 733 N N . PRO A 1 96 ? 15.011 12.702 -10.485 1.00 93.31 96 PRO A N 1
ATOM 734 C CA . PRO A 1 96 ? 15.312 13.720 -9.484 1.00 93.31 96 PRO A CA 1
ATOM 735 C C . PRO A 1 96 ? 16.756 13.639 -8.984 1.00 93.31 96 PRO A C 1
ATOM 737 O O . PRO A 1 96 ? 17.372 14.676 -8.739 1.00 93.31 96 PRO A O 1
ATOM 740 N N . GLY A 1 97 ? 17.326 12.433 -8.867 1.00 93.25 97 GLY A N 1
ATOM 741 C CA . GLY A 1 97 ? 18.723 12.238 -8.469 1.00 93.25 97 GLY A CA 1
ATOM 742 C C . GLY A 1 97 ? 19.710 12.863 -9.458 1.00 93.25 97 GLY A C 1
ATOM 743 O O . GLY A 1 97 ? 20.626 13.597 -9.066 1.00 93.25 97 GLY A O 1
ATOM 744 N N . THR A 1 98 ? 19.474 12.653 -10.753 1.00 92.12 98 THR A N 1
ATOM 745 C CA . THR A 1 98 ? 20.273 13.262 -11.827 1.00 92.12 98 THR A CA 1
ATOM 746 C C . THR A 1 98 ? 20.141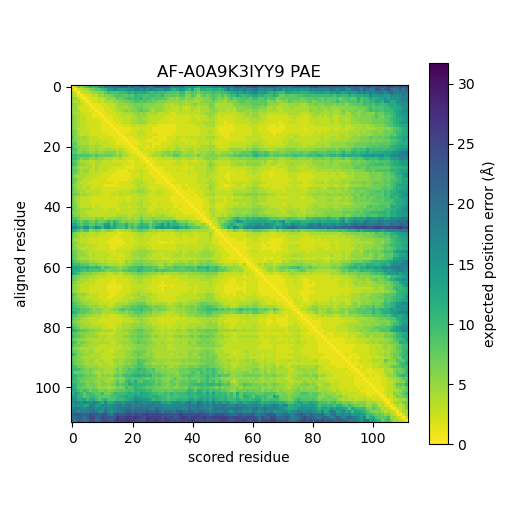 14.785 -11.802 1.00 92.12 98 THR A C 1
ATOM 748 O O . THR A 1 98 ? 21.141 15.509 -11.817 1.00 92.12 98 THR A O 1
ATOM 751 N N . GLN A 1 99 ? 18.913 15.293 -11.661 1.00 90.88 99 GLN A N 1
ATOM 752 C CA . GLN A 1 99 ? 18.650 16.729 -11.591 1.00 90.88 99 GLN A CA 1
ATOM 753 C C . GLN A 1 99 ? 19.308 17.389 -10.367 1.00 90.88 99 GLN A C 1
ATOM 755 O O . GLN A 1 99 ? 19.866 18.483 -10.477 1.00 90.88 99 GLN A O 1
ATOM 760 N N . LEU A 1 100 ? 19.257 16.746 -9.197 1.00 92.62 100 LEU A N 1
ATOM 761 C CA . LEU A 1 100 ? 19.892 17.233 -7.969 1.00 92.62 100 LEU A CA 1
ATOM 762 C C . LEU A 1 100 ? 21.408 17.327 -8.126 1.00 92.62 100 LEU A C 1
ATOM 764 O O . LEU A 1 100 ? 22.009 18.308 -7.686 1.00 92.62 100 LEU A O 1
ATOM 768 N N . THR A 1 101 ? 22.008 16.334 -8.778 1.00 91.38 101 THR A N 1
ATOM 769 C CA . THR A 1 101 ? 23.444 16.298 -9.058 1.00 91.38 101 THR A CA 1
ATOM 770 C C . THR A 1 101 ? 23.845 17.474 -9.947 1.00 91.38 101 THR A C 1
ATOM 772 O O . THR A 1 101 ? 24.680 18.284 -9.545 1.00 91.38 101 THR A O 1
ATOM 775 N N . LEU A 1 102 ? 23.172 17.658 -11.087 1.00 93.06 102 LEU A N 1
ATOM 776 C CA . LEU A 1 102 ? 23.416 18.790 -11.988 1.00 93.06 102 LEU A CA 1
ATOM 777 C C . LEU A 1 102 ? 23.234 20.140 -11.276 1.00 93.06 102 LEU A C 1
ATOM 779 O O . LEU A 1 102 ? 24.111 21.000 -11.342 1.00 93.06 102 LEU A O 1
ATOM 783 N N . LYS A 1 103 ? 22.136 20.320 -10.527 1.00 89.69 103 LYS A N 1
ATOM 784 C CA . LYS A 1 103 ? 21.874 21.553 -9.761 1.00 89.69 103 LYS A CA 1
ATOM 785 C C . LYS A 1 103 ? 22.987 21.871 -8.760 1.00 89.69 103 LYS A C 1
ATOM 787 O O . LYS A 1 103 ? 23.325 23.043 -8.599 1.00 89.69 103 LYS A O 1
ATOM 792 N N . LYS A 1 104 ? 23.548 20.862 -8.083 1.00 84.81 104 LYS A N 1
ATOM 793 C CA . LYS A 1 104 ? 24.681 21.046 -7.161 1.00 84.81 104 LYS A CA 1
ATOM 794 C C . LYS A 1 104 ? 25.943 21.478 -7.905 1.00 84.81 104 LYS A C 1
ATOM 796 O O . LYS A 1 104 ? 26.565 22.448 -7.487 1.00 84.81 104 LYS A O 1
ATOM 801 N N . PHE A 1 105 ? 26.271 20.832 -9.024 1.00 85.56 105 PHE A N 1
ATOM 802 C CA . PHE A 1 105 ? 27.419 21.223 -9.848 1.00 85.56 105 PHE A CA 1
ATOM 803 C C . PHE A 1 105 ? 27.318 22.676 -10.328 1.00 85.56 105 PHE A C 1
ATOM 805 O O . PHE A 1 105 ? 28.246 23.450 -10.116 1.00 85.56 105 PHE A O 1
ATOM 812 N N . PHE A 1 106 ? 26.173 23.094 -10.875 1.00 80.00 106 PHE A N 1
ATOM 813 C CA . PHE A 1 106 ? 25.984 24.484 -11.313 1.00 80.00 106 PHE A CA 1
ATOM 814 C C . PHE A 1 106 ? 25.996 25.497 -10.164 1.00 80.00 106 PHE A C 1
ATOM 816 O O . PHE A 1 106 ? 26.480 26.613 -10.343 1.00 80.00 106 PHE A O 1
ATOM 823 N N . LYS A 1 107 ? 25.479 25.139 -8.981 1.00 73.56 107 LYS A N 1
ATOM 824 C CA . LYS A 1 107 ? 25.598 26.000 -7.794 1.00 73.56 107 LYS A CA 1
ATOM 825 C C . LYS A 1 107 ? 27.054 26.181 -7.369 1.00 73.56 107 LYS A C 1
ATOM 827 O O . LYS A 1 107 ? 27.440 27.308 -7.085 1.00 73.56 107 LYS A O 1
ATOM 832 N N . ASN A 1 108 ? 27.846 25.110 -7.373 1.00 66.75 108 ASN A N 1
ATOM 833 C CA . ASN A 1 108 ? 29.263 25.169 -7.017 1.00 66.75 108 ASN A CA 1
ATOM 834 C C . ASN A 1 108 ? 30.078 25.967 -8.048 1.00 66.75 108 ASN A C 1
ATOM 836 O O . ASN A 1 108 ? 30.930 26.754 -7.660 1.00 66.75 108 ASN A O 1
ATOM 840 N N . LEU A 1 109 ? 29.766 25.847 -9.345 1.00 65.31 109 LEU A N 1
ATOM 841 C CA . LEU A 1 109 ? 30.408 26.648 -10.398 1.00 65.31 109 LEU A CA 1
ATOM 842 C C . LEU A 1 109 ? 30.116 28.152 -10.293 1.00 65.31 109 LEU A C 1
ATOM 844 O O . LEU A 1 109 ? 30.918 28.943 -10.763 1.00 65.31 109 LEU A O 1
ATOM 848 N N . LYS A 1 110 ? 28.992 28.565 -9.693 1.00 61.38 110 LYS A N 1
ATOM 849 C CA . LYS A 1 110 ? 28.690 29.987 -9.433 1.00 61.38 110 LYS A CA 1
ATOM 850 C C . LYS A 1 110 ? 29.361 30.546 -8.170 1.00 61.38 110 LYS A C 1
ATOM 852 O O . LYS A 1 110 ? 29.267 31.746 -7.935 1.00 61.38 110 LYS A O 1
ATOM 857 N N . GLN A 1 111 ? 29.926 29.685 -7.323 1.00 56.41 111 GLN A N 1
ATOM 858 C CA . GLN A 1 111 ? 30.650 30.070 -6.102 1.00 56.41 111 GLN A CA 1
ATOM 859 C C . GLN A 1 111 ? 32.176 30.053 -6.284 1.00 56.41 111 GLN A C 1
ATOM 861 O O . GLN A 1 111 ? 32.888 30.503 -5.389 1.00 56.41 111 GLN A O 1
ATOM 866 N N . SER A 1 112 ? 32.647 29.527 -7.419 1.00 53.75 112 SER A N 1
ATOM 867 C CA . SER A 1 112 ? 34.007 29.674 -7.947 1.00 53.75 112 SER A CA 1
ATOM 868 C C . SER A 1 112 ? 34.108 30.928 -8.805 1.00 53.75 112 SER A C 1
ATOM 870 O O . SER A 1 112 ? 35.264 31.366 -8.984 1.00 53.75 112 SER A O 1
#

Solvent-accessible surface area (backbone atoms only — not comparable to full-atom values): 6668 Å² total; per-residue (Å²): 111,75,68,57,56,55,52,49,68,67,42,49,43,28,15,27,58,47,65,42,66,60,88,94,43,76,77,45,54,52,69,37,73,28,46,72,73,56,49,53,48,38,62,76,67,64,66,74,90,79,58,63,38,37,61,89,74,45,86,55,91,89,55,76,50,52,61,22,66,13,40,35,96,88,47,101,44,66,40,62,92,86,60,65,58,67,60,54,53,50,48,70,51,48,53,59,52,53,51,51,51,52,53,50,52,56,53,52,62,73,75,108

pLDDT: mean 88.48, std 9.07, range [53.75, 97.0]

Nearest PDB structures (foldseek):
  8wa1-assembly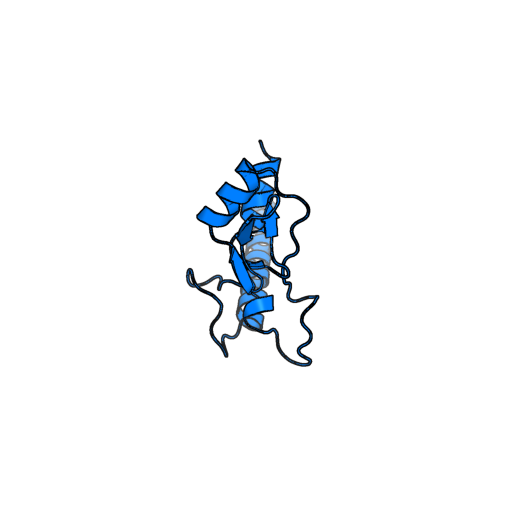1_c  TM=9.514E-01  e=6.226E-14  Nicotiana tabacum
  8w9z-assembly1_c  TM=9.317E-01  e=1.361E-13  Nicotiana tabacum
  8rdj-assembly1_E  TM=9.499E-01  e=3.954E-13  Sinapis alba
  8qma-assembly1_B  TM=9.450E-01  e=2.178E-12  Sinapis alba
  8r5o-assembly1_E  TM=9.565E-01  e=2.696E-12  Sinapis alba

Organism: Helianthus annuus (NCBI:txid4232)

Foldseek 3Di:
DVVLVVQQVVQAQWFFCAFFDDVPDTLDHHRDHDHPVSSVVCVVVVDPDTHTAAQVPAPDDPDRDQNNHGADPVDNGTDDVPPPVVVVVVCVPPVVVVVVVVVVVVVVVVVD

Radius of gyration: 18.6 Å; Cα contacts (8 Å, |Δi|>4): 109; chains: 1; bounding box: 53×45×36 Å

InterPro domains:
  IPR007081 RNA polymerase Rpb1, domain 5 [PF04998] (37-105)
  IPR050254 DNA-directed RNA polymerase, subunit beta'', eukaryote [PTHR34995] (44-107)